Protein AF-E2BTL2-F1 (afdb_monomer_lite)

Organism: Harpegnathos saltator (NCBI:txid610380)

Radius of gyration: 20.3 Å; chains: 1; bounding box: 35×29×59 Å

pLDDT: mean 76.66, std 12.69, range [35.28, 91.5]

Foldseek 3Di:
DCQPDPPVPDAQDPVRDGDDDDPVCNVPVVVVPVPDDDDPDDDDDDDDDDPDCPVPDDDDPVPPDDDDDPDDDDDDDDDDDDPVVVVVVVVVVVVD

Sequence (96 aa):
MKNAVWETTGTISPDGYFNFCVPFSVLLGFCEDYKHIMINAHHELILLRSRRDHNSLLGSSVLDSKIELFKMQWRMPHVILNDINELSLLKTLENE

Secondary structure (DSSP, 8-state):
---S----SS---TTS-------HHHH-GGGTT--SPPPS----------S--TTPPPPPGGG-------------------HHHHHHHHHHHHT-

InterPro domains:
  IPR049512 Double jelly roll-like domain [PF21738] (1-95)

Structure (mmCIF, N/CA/C/O backbone):
data_AF-E2BTL2-F1
#
_entry.id   AF-E2BTL2-F1
#
loop_
_atom_site.group_PDB
_atom_site.id
_atom_site.type_symbol
_atom_site.label_atom_id
_atom_site.label_alt_id
_atom_site.label_comp_id
_atom_site.label_asym_id
_atom_site.label_entity_id
_atom_site.label_seq_id
_atom_site.pdbx_PDB_ins_code
_atom_site.Cartn_x
_atom_site.Cartn_y
_atom_site.Cartn_z
_atom_site.occupancy
_atom_site.B_iso_or_equiv
_atom_site.auth_seq_id
_atom_site.auth_comp_id
_atom_site.auth_asym_id
_atom_site.auth_atom_id
_atom_site.pdbx_PDB_model_num
ATOM 1 N N . MET A 1 1 ? -9.715 -14.288 -14.238 1.00 35.28 1 MET A N 1
ATOM 2 C CA . MET A 1 1 ? -9.045 -13.157 -13.564 1.00 35.28 1 MET A CA 1
ATOM 3 C C . MET A 1 1 ? -8.947 -12.002 -14.545 1.00 35.28 1 MET A C 1
ATOM 5 O O . MET A 1 1 ? -8.163 -12.073 -15.481 1.00 35.28 1 MET A O 1
ATOM 9 N N . LYS A 1 2 ? -9.796 -10.979 -14.393 1.00 38.50 2 LYS A N 1
ATOM 10 C CA . LYS A 1 2 ? -9.562 -9.675 -15.023 1.00 38.50 2 LYS A CA 1
ATOM 11 C C . LYS A 1 2 ? -8.439 -9.058 -14.190 1.00 38.50 2 LYS A C 1
ATOM 13 O O . LYS A 1 2 ? -8.690 -8.677 -13.051 1.00 38.50 2 LYS A O 1
ATOM 18 N N . ASN A 1 3 ? -7.201 -9.091 -14.685 1.00 43.47 3 ASN A N 1
ATOM 19 C CA . ASN A 1 3 ? -6.103 -8.357 -14.052 1.00 43.47 3 ASN A CA 1
ATOM 20 C C . ASN A 1 3 ? -6.592 -6.924 -13.846 1.00 43.47 3 ASN A C 1
ATOM 22 O O . ASN A 1 3 ? -7.255 -6.414 -14.752 1.00 43.47 3 ASN A O 1
ATOM 26 N N . ALA A 1 4 ? -6.359 -6.354 -12.655 1.00 48.19 4 ALA A N 1
ATOM 27 C CA . ALA A 1 4 ? -6.782 -5.004 -12.284 1.00 48.19 4 ALA A CA 1
ATOM 28 C C . ALA A 1 4 ? -6.666 -4.109 -13.513 1.00 48.19 4 ALA A C 1
ATOM 30 O O . ALA A 1 4 ? -5.569 -3.957 -14.039 1.00 48.19 4 ALA A O 1
ATOM 31 N N . VAL A 1 5 ? -7.808 -3.704 -14.068 1.00 42.16 5 VAL A N 1
ATOM 32 C CA . VAL A 1 5 ? -7.883 -3.202 -15.438 1.00 42.16 5 VAL A CA 1
ATOM 33 C C . VAL A 1 5 ? -7.016 -1.952 -15.512 1.00 42.16 5 VAL A C 1
ATOM 35 O O . VAL A 1 5 ? -7.355 -0.916 -14.947 1.00 42.16 5 VAL A O 1
ATOM 38 N N . TRP A 1 6 ? -5.864 -2.072 -16.169 1.00 52.94 6 TRP A N 1
ATOM 39 C CA . TRP A 1 6 ? -5.059 -0.937 -16.584 1.00 52.94 6 TRP A CA 1
ATOM 40 C C . TRP A 1 6 ? -5.822 -0.285 -17.738 1.00 52.94 6 TRP A C 1
ATOM 42 O O . TRP A 1 6 ? -5.555 -0.573 -18.902 1.00 52.94 6 TRP A O 1
ATOM 52 N N . GLU A 1 7 ? -6.830 0.538 -17.439 1.00 44.12 7 GLU A N 1
ATOM 53 C CA . GLU A 1 7 ? -7.368 1.453 -18.448 1.00 44.12 7 GLU A CA 1
ATOM 54 C C . GLU A 1 7 ? -6.300 2.518 -18.710 1.00 44.12 7 GLU A C 1
ATOM 56 O O . GLU A 1 7 ? -6.258 3.577 -18.092 1.00 44.12 7 GLU A O 1
ATOM 61 N N . THR A 1 8 ? -5.372 2.204 -19.611 1.00 52.16 8 THR A N 1
ATOM 62 C CA . THR A 1 8 ? -4.291 3.094 -20.060 1.00 52.16 8 THR A CA 1
ATOM 63 C C . THR A 1 8 ? -4.774 4.159 -21.044 1.00 52.16 8 THR A C 1
ATOM 65 O O . THR A 1 8 ? -3.963 4.820 -21.686 1.00 52.16 8 THR A O 1
ATOM 68 N N . THR A 1 9 ? -6.082 4.344 -21.209 1.00 46.66 9 THR A N 1
ATOM 69 C CA . THR A 1 9 ? -6.648 5.150 -22.296 1.00 46.66 9 THR A CA 1
ATOM 70 C C . THR A 1 9 ? -6.770 6.646 -21.994 1.00 46.66 9 THR A C 1
ATOM 72 O O . THR A 1 9 ? -7.445 7.338 -22.748 1.00 46.66 9 THR A O 1
ATOM 75 N N . GLY A 1 10 ? -6.115 7.198 -20.959 1.00 53.38 10 GLY A N 1
ATOM 76 C CA . GLY A 1 10 ? -6.282 8.637 -20.688 1.00 53.38 10 GLY A CA 1
ATOM 77 C C . GLY A 1 10 ? -5.288 9.392 -19.801 1.00 53.38 10 GLY A C 1
ATOM 78 O O . GLY A 1 10 ? -5.597 10.525 -19.449 1.00 53.38 10 GLY A O 1
ATOM 79 N N . THR A 1 11 ? -4.135 8.842 -19.406 1.00 56.53 11 THR A N 1
ATOM 80 C CA . THR A 1 11 ? -3.324 9.454 -18.321 1.00 56.53 11 THR A CA 1
ATOM 81 C C . THR A 1 11 ? -1.804 9.411 -18.513 1.00 56.53 11 THR A C 1
ATOM 83 O O . THR A 1 11 ? -1.062 9.483 -17.536 1.00 56.53 11 THR A O 1
ATOM 86 N N . ILE A 1 12 ? -1.307 9.326 -19.750 1.00 63.62 12 ILE A N 1
ATOM 87 C CA . ILE A 1 12 ? 0.111 9.622 -20.014 1.00 63.62 12 ILE A CA 1
ATOM 88 C C . ILE A 1 12 ? 0.217 11.131 -20.235 1.00 63.62 12 ILE A C 1
ATOM 90 O O . ILE A 1 12 ? -0.427 11.666 -21.140 1.00 63.62 12 ILE A O 1
ATOM 94 N N . SER A 1 13 ? 0.972 11.829 -19.383 1.00 70.81 13 SER A N 1
ATOM 95 C CA . SER A 1 13 ? 1.206 13.260 -19.576 1.00 70.81 13 SER A CA 1
ATOM 96 C C . SER A 1 13 ? 2.048 13.495 -20.840 1.00 70.81 13 SER A C 1
ATOM 98 O O . SER A 1 13 ? 2.824 12.616 -21.226 1.00 70.81 13 SER A O 1
ATOM 100 N N . PRO A 1 14 ? 1.958 14.676 -21.480 1.00 72.75 14 PRO A N 1
ATOM 101 C CA . PRO A 1 14 ? 2.833 15.037 -22.602 1.00 72.75 14 PRO A CA 1
ATOM 102 C C . PRO A 1 14 ? 4.329 14.896 -22.276 1.00 72.75 14 PRO A C 1
ATOM 104 O O . PRO A 1 14 ? 5.136 14.645 -23.164 1.00 72.75 14 PRO A O 1
ATOM 107 N N . ASP A 1 15 ? 4.672 15.000 -20.991 1.00 78.56 15 ASP A N 1
ATOM 108 C CA . ASP A 1 15 ? 6.033 14.912 -20.461 1.00 78.56 15 ASP A CA 1
ATOM 109 C C . ASP A 1 15 ? 6.473 13.467 -20.142 1.00 78.56 15 ASP A C 1
ATOM 111 O O . ASP A 1 15 ? 7.568 13.251 -19.629 1.00 78.56 15 ASP A O 1
ATOM 115 N N . GLY A 1 16 ? 5.624 12.466 -20.411 1.00 78.69 16 GLY A N 1
ATOM 116 C CA . GLY A 1 16 ? 5.938 11.046 -20.218 1.00 78.69 16 GLY A CA 1
ATOM 117 C C . GLY A 1 16 ? 5.730 10.510 -18.796 1.00 78.69 16 GLY A C 1
ATOM 118 O O . GLY A 1 16 ? 6.082 9.362 -18.524 1.00 78.69 16 GLY A O 1
ATOM 119 N N . TYR A 1 17 ? 5.134 11.291 -17.889 1.00 82.44 17 TYR A N 1
ATOM 120 C CA . TYR A 1 17 ? 4.785 10.822 -16.547 1.00 82.44 17 TYR A CA 1
ATOM 121 C C . TYR A 1 17 ? 3.438 10.101 -16.545 1.00 82.44 17 TYR A C 1
ATOM 123 O O . TYR A 1 17 ? 2.504 10.463 -17.263 1.00 82.44 17 TYR A O 1
ATOM 131 N N . PHE A 1 18 ? 3.317 9.104 -15.672 1.00 82.38 18 PHE A N 1
ATOM 132 C CA . PHE A 1 18 ? 2.071 8.386 -15.442 1.00 82.38 18 PHE A CA 1
ATOM 133 C C . PHE A 1 18 ? 1.849 8.170 -13.946 1.00 82.38 18 PHE A C 1
ATOM 135 O O . PHE A 1 18 ? 2.794 8.062 -13.166 1.00 82.38 18 PHE A O 1
ATOM 142 N N . ASN A 1 19 ? 0.580 8.098 -13.550 1.00 83.44 19 ASN A N 1
ATOM 143 C CA . ASN A 1 19 ? 0.161 7.784 -12.189 1.00 83.44 19 ASN A CA 1
ATOM 144 C C . ASN A 1 19 ? -0.944 6.732 -12.244 1.00 83.44 19 ASN A C 1
ATOM 146 O O . ASN A 1 19 ? -1.867 6.844 -13.049 1.00 83.44 19 ASN A O 1
ATOM 150 N N . PHE A 1 20 ? -0.875 5.734 -11.368 1.00 80.81 20 PHE A N 1
ATOM 151 C CA . PHE A 1 20 ? -1.903 4.706 -11.250 1.00 80.81 20 PHE A CA 1
ATOM 152 C C . PHE A 1 20 ? -2.177 4.385 -9.782 1.00 80.81 20 PHE A C 1
ATOM 154 O O . PHE A 1 20 ? -1.328 4.577 -8.911 1.00 80.81 20 PHE A O 1
ATOM 161 N N . CYS A 1 21 ? -3.388 3.908 -9.511 1.00 82.81 21 CYS A N 1
ATOM 162 C CA . CYS A 1 21 ? -3.799 3.427 -8.202 1.00 82.81 21 CYS A CA 1
ATOM 163 C C . CYS A 1 21 ? -4.073 1.930 -8.321 1.00 82.81 21 CYS A C 1
ATOM 165 O O . CYS A 1 21 ? -4.879 1.521 -9.156 1.00 82.81 21 CYS A O 1
ATOM 167 N N . VAL A 1 22 ? -3.405 1.118 -7.503 1.00 81.94 22 VAL A N 1
ATOM 168 C CA . VAL A 1 22 ? -3.713 -0.310 -7.399 1.00 81.94 22 VAL A CA 1
ATOM 169 C C . VAL A 1 22 ? -4.654 -0.488 -6.215 1.00 81.94 22 VAL A C 1
ATOM 171 O O . VAL A 1 22 ? -4.265 -0.143 -5.096 1.00 81.94 22 VAL A O 1
ATOM 174 N N . PRO A 1 23 ? -5.882 -0.998 -6.423 1.00 82.81 23 PRO A N 1
ATOM 175 C CA . PRO A 1 23 ? -6.781 -1.293 -5.321 1.00 82.81 23 PRO A CA 1
ATOM 176 C C . PRO A 1 23 ? -6.120 -2.253 -4.343 1.00 82.81 23 PRO A C 1
ATOM 178 O O . PRO A 1 23 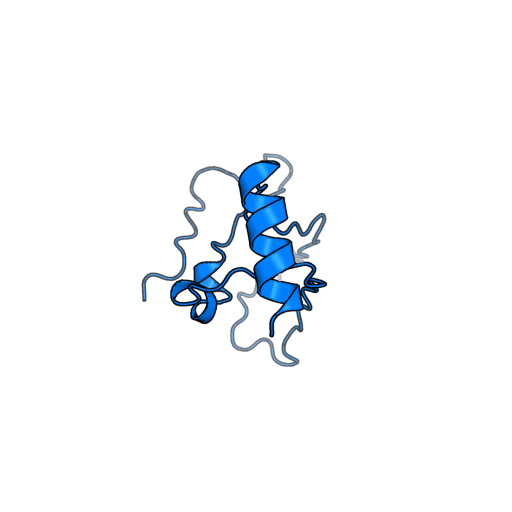? -5.488 -3.234 -4.740 1.00 82.81 23 PRO A O 1
ATOM 181 N N . PHE A 1 24 ? -6.283 -1.975 -3.057 1.00 75.94 24 PHE A N 1
ATOM 182 C CA . PHE A 1 24 ? -5.616 -2.741 -2.022 1.00 75.94 24 PHE A CA 1
ATOM 183 C C . PHE A 1 24 ? -6.037 -4.213 -2.004 1.00 75.94 24 PHE A C 1
ATOM 185 O O . PHE A 1 24 ? -5.202 -5.081 -1.785 1.00 75.94 24 PHE A O 1
ATOM 192 N N . SER A 1 25 ? -7.287 -4.491 -2.372 1.00 78.62 25 SER A N 1
ATOM 193 C CA . SER A 1 25 ? -7.819 -5.834 -2.604 1.00 78.62 25 SER A CA 1
ATOM 194 C C . SER A 1 25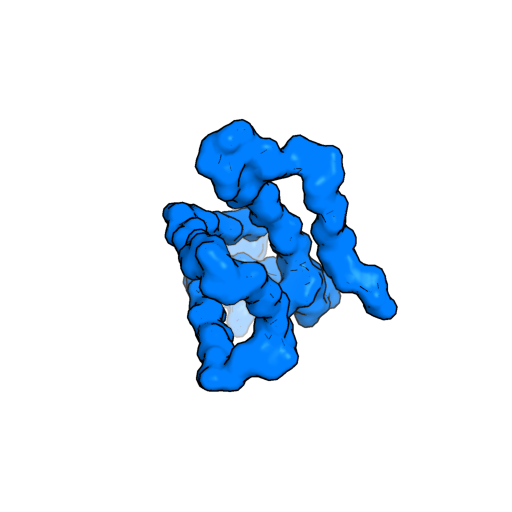 ? -7.022 -6.672 -3.604 1.00 78.62 25 SER A C 1
ATOM 196 O O . SER A 1 25 ? -6.964 -7.890 -3.489 1.00 78.62 25 SER A O 1
ATOM 198 N N . VAL A 1 26 ? -6.380 -6.039 -4.587 1.00 82.81 26 VAL A N 1
ATOM 199 C CA . VAL A 1 26 ? -5.570 -6.746 -5.589 1.00 82.81 26 VAL A CA 1
ATOM 200 C C . VAL A 1 26 ? -4.228 -7.175 -4.998 1.00 82.81 26 VAL A C 1
ATOM 202 O O . VAL A 1 26 ? -3.706 -8.225 -5.363 1.00 82.81 26 VAL A O 1
ATOM 205 N N . LEU A 1 27 ? -3.659 -6.364 -4.102 1.00 79.88 27 LEU A N 1
ATOM 206 C CA . LEU A 1 27 ? -2.363 -6.634 -3.477 1.00 79.88 27 LEU A CA 1
ATOM 207 C C . LEU A 1 27 ? -2.516 -7.527 -2.245 1.00 79.88 27 LEU A C 1
ATOM 209 O O . LEU A 1 27 ? -1.825 -8.535 -2.128 1.00 79.88 27 LEU A O 1
ATOM 213 N N . LEU A 1 28 ? -3.428 -7.167 -1.344 1.00 78.06 28 LEU A N 1
ATOM 214 C CA . LEU A 1 28 ? -3.730 -7.883 -0.111 1.00 78.06 28 LEU A CA 1
ATOM 215 C C . LEU A 1 28 ? -5.182 -8.367 -0.132 1.00 78.06 28 LEU A C 1
ATOM 217 O O . LEU A 1 28 ? -6.010 -7.925 0.659 1.00 78.06 28 LEU A O 1
ATOM 221 N N . GLY A 1 29 ? -5.491 -9.311 -1.022 1.00 78.38 29 GLY A N 1
ATOM 222 C CA . GLY A 1 29 ? -6.825 -9.925 -1.091 1.00 78.38 29 GLY A CA 1
ATOM 223 C C . GLY A 1 29 ? -7.282 -10.545 0.235 1.00 78.38 29 GLY A C 1
ATOM 224 O O . GLY A 1 29 ? -8.469 -10.569 0.523 1.00 78.38 29 GLY A O 1
ATOM 225 N N . PHE A 1 30 ? -6.350 -10.949 1.109 1.00 77.69 30 PHE A N 1
ATOM 226 C CA . PHE A 1 30 ? -6.689 -11.423 2.457 1.00 77.69 30 PHE A CA 1
ATOM 227 C C . PHE A 1 30 ? -7.325 -10.338 3.343 1.00 77.69 30 PHE A C 1
ATOM 229 O O . PHE A 1 30 ? -8.033 -10.662 4.293 1.00 77.69 30 PHE A O 1
ATOM 236 N N . CYS A 1 31 ? -7.071 -9.057 3.060 1.00 75.31 31 CYS A N 1
ATOM 237 C CA . CYS A 1 31 ? -7.683 -7.955 3.791 1.00 75.31 31 CYS A CA 1
ATOM 238 C C . CYS A 1 31 ? -9.157 -7.758 3.423 1.00 75.31 31 CYS A C 1
ATOM 240 O O . CYS A 1 31 ? -9.857 -7.113 4.198 1.00 75.31 31 CYS A O 1
ATOM 242 N N . GLU A 1 32 ? -9.647 -8.291 2.293 1.00 74.69 32 GLU A N 1
ATOM 243 C CA . GLU A 1 32 ? -11.065 -8.154 1.917 1.00 74.69 32 GLU A CA 1
ATOM 244 C C . GLU A 1 32 ? -11.996 -8.802 2.950 1.00 74.69 32 GLU A C 1
ATOM 246 O O . GLU A 1 32 ? -13.053 -8.253 3.258 1.00 74.69 32 GLU A O 1
ATOM 251 N N . ASP A 1 33 ? -11.572 -9.921 3.540 1.00 80.06 33 ASP A N 1
ATOM 252 C CA . ASP A 1 33 ? -12.342 -10.653 4.549 1.00 80.06 33 ASP A CA 1
ATOM 253 C C . ASP A 1 33 ? -11.983 -10.261 5.994 1.00 80.06 33 ASP A C 1
ATOM 255 O O . ASP A 1 33 ? -12.564 -10.788 6.950 1.00 80.06 33 ASP A O 1
ATOM 259 N N . TYR A 1 34 ? -11.041 -9.332 6.189 1.00 80.25 34 TYR A N 1
ATOM 260 C CA . TYR A 1 34 ? -10.626 -8.910 7.524 1.00 80.25 34 TYR A CA 1
ATOM 261 C C . TYR A 1 34 ? -11.664 -7.962 8.138 1.00 80.25 34 TYR A C 1
ATOM 263 O O . TYR A 1 34 ? -11.766 -6.792 7.780 1.00 80.25 34 TYR A O 1
ATOM 271 N N . LYS A 1 35 ? -12.449 -8.477 9.091 1.00 80.88 35 LYS A N 1
ATOM 272 C CA . LYS A 1 35 ? -13.554 -7.743 9.738 1.00 80.88 35 LYS A CA 1
ATOM 273 C C . LYS A 1 35 ? -13.171 -7.046 11.044 1.00 80.88 35 LYS A C 1
ATOM 275 O O . LYS A 1 35 ? -14.031 -6.447 11.684 1.00 80.88 35 LYS A O 1
ATOM 280 N N . HIS A 1 36 ? -11.912 -7.144 11.463 1.00 80.44 36 HIS A N 1
ATOM 281 C CA . HIS A 1 36 ? -11.455 -6.576 12.728 1.00 80.44 36 HIS A CA 1
ATOM 282 C C . HIS A 1 36 ? -10.840 -5.187 12.533 1.00 80.44 36 HIS A C 1
ATOM 284 O O . HIS A 1 36 ? -10.292 -4.865 11.482 1.00 80.44 36 HIS A O 1
ATOM 290 N N . ILE A 1 37 ? -10.922 -4.356 13.570 1.00 80.00 37 ILE A N 1
ATOM 291 C CA . ILE A 1 37 ? -10.266 -3.047 13.603 1.00 80.00 37 ILE A CA 1
ATOM 292 C C . ILE A 1 37 ? -8.847 -3.258 14.135 1.00 80.00 37 ILE A C 1
ATOM 294 O O . ILE A 1 37 ? -8.663 -3.900 15.165 1.00 80.00 37 ILE A O 1
ATOM 298 N N . MET A 1 38 ? -7.842 -2.728 13.437 1.00 82.12 38 MET A N 1
ATOM 299 C CA . MET A 1 38 ? -6.467 -2.688 13.940 1.00 82.12 38 MET A CA 1
ATOM 300 C C . MET A 1 38 ? -6.239 -1.348 14.636 1.00 82.12 38 MET A C 1
ATOM 302 O O . MET A 1 38 ? -6.353 -0.296 14.007 1.00 82.12 38 MET A O 1
ATOM 306 N N . ILE A 1 39 ? -5.931 -1.380 15.930 1.00 83.12 39 ILE A N 1
ATOM 307 C CA . ILE A 1 39 ? -5.715 -0.180 16.745 1.00 83.12 39 ILE A CA 1
ATOM 308 C C . ILE A 1 39 ? -4.214 -0.011 16.956 1.00 83.12 39 ILE A C 1
ATOM 310 O O . ILE A 1 39 ? -3.534 -0.960 17.334 1.00 83.12 39 ILE A O 1
ATOM 314 N N . ASN A 1 40 ? -3.702 1.197 16.702 1.00 76.38 40 ASN A N 1
ATOM 315 C CA . ASN A 1 40 ? -2.294 1.558 16.907 1.00 76.38 40 ASN A CA 1
ATOM 316 C C . ASN A 1 40 ? -1.281 0.620 16.207 1.00 76.38 40 ASN A C 1
ATOM 318 O O . ASN A 1 40 ? -0.174 0.395 16.693 1.00 76.38 40 ASN A O 1
ATOM 322 N N . ALA A 1 41 ? -1.658 0.046 15.062 1.00 82.38 41 ALA A N 1
ATOM 323 C CA . ALA A 1 41 ? -0.765 -0.806 14.292 1.00 82.38 41 ALA A CA 1
ATOM 324 C C . ALA A 1 41 ? 0.260 0.046 13.529 1.00 82.38 41 ALA A C 1
ATOM 326 O O . ALA A 1 41 ? -0.098 0.944 12.762 1.00 82.38 41 ALA A O 1
ATOM 327 N N . HIS A 1 42 ? 1.546 -0.252 13.716 1.00 82.62 42 HIS A N 1
ATOM 328 C CA . HIS A 1 42 ? 2.592 0.286 12.854 1.00 82.62 42 HIS A CA 1
ATOM 329 C C . HIS A 1 42 ? 2.496 -0.383 11.477 1.00 82.62 42 HIS A C 1
ATOM 331 O O . HIS A 1 42 ? 2.580 -1.607 11.372 1.00 82.62 42 HIS A O 1
ATOM 337 N N . HIS A 1 43 ? 2.316 0.413 10.423 1.00 79.81 43 HIS A N 1
ATOM 338 C CA . HIS A 1 43 ? 2.166 -0.084 9.057 1.00 79.81 43 HIS A CA 1
ATOM 339 C C . HIS A 1 43 ? 3.445 0.154 8.255 1.00 79.81 43 HIS A C 1
ATOM 341 O O . HIS A 1 43 ? 3.881 1.294 8.102 1.00 79.81 43 HIS A O 1
ATOM 347 N N . GLU A 1 44 ? 4.000 -0.909 7.679 1.00 82.81 44 GLU A N 1
ATOM 348 C CA . GLU A 1 44 ? 5.142 -0.843 6.768 1.00 82.81 44 GLU A CA 1
ATOM 349 C C . GLU A 1 44 ? 4.818 -1.604 5.478 1.00 82.81 44 GLU A C 1
ATOM 351 O O . GLU A 1 44 ? 4.242 -2.692 5.512 1.00 82.81 44 GLU A O 1
ATOM 356 N N . LEU A 1 45 ? 5.186 -1.027 4.330 1.00 79.38 45 LEU A N 1
ATOM 357 C CA . LEU A 1 45 ? 5.089 -1.687 3.032 1.00 79.38 45 LEU A CA 1
ATOM 358 C C . LEU A 1 45 ? 6.487 -1.871 2.452 1.00 79.38 45 LEU A C 1
ATOM 360 O O . LEU A 1 45 ? 7.149 -0.898 2.092 1.00 79.38 45 LEU A O 1
ATOM 364 N N . ILE A 1 46 ? 6.891 -3.128 2.290 1.00 82.81 46 ILE A N 1
ATOM 365 C CA . ILE A 1 46 ? 8.171 -3.492 1.688 1.00 82.81 46 ILE A CA 1
ATOM 366 C C . ILE A 1 46 ? 7.900 -4.134 0.329 1.00 82.81 46 ILE A C 1
ATOM 368 O O . ILE A 1 46 ? 7.244 -5.171 0.237 1.00 82.81 46 ILE A O 1
ATOM 372 N N . LEU A 1 47 ? 8.425 -3.526 -0.735 1.00 81.50 47 LEU A N 1
ATOM 373 C CA . LEU A 1 47 ? 8.377 -4.092 -2.079 1.00 81.50 47 LEU A CA 1
ATOM 374 C C . LEU A 1 47 ? 9.711 -4.752 -2.408 1.00 81.50 47 LEU A C 1
ATOM 376 O O . LEU A 1 47 ? 10.748 -4.093 -2.477 1.00 81.50 47 LEU A O 1
ATOM 380 N N . LEU A 1 48 ? 9.675 -6.059 -2.651 1.00 86.44 48 LEU A N 1
ATOM 381 C CA . LEU A 1 48 ? 10.845 -6.831 -3.051 1.00 86.44 48 LEU A CA 1
ATOM 382 C C . LEU A 1 48 ? 10.705 -7.234 -4.515 1.00 86.44 48 LEU A C 1
ATOM 384 O O . LEU A 1 48 ? 9.762 -7.927 -4.899 1.00 86.44 48 LEU A O 1
ATOM 388 N N . ARG A 1 49 ? 11.663 -6.818 -5.347 1.00 85.31 49 ARG A N 1
ATOM 389 C CA . ARG A 1 49 ? 11.742 -7.289 -6.731 1.00 85.31 49 ARG A CA 1
ATOM 390 C C . ARG A 1 49 ? 12.286 -8.714 -6.748 1.00 85.31 49 ARG A C 1
ATOM 392 O O . ARG A 1 49 ? 13.278 -9.016 -6.084 1.00 85.31 49 ARG A O 1
ATOM 399 N N . SER A 1 50 ? 11.680 -9.580 -7.556 1.00 86.06 50 SER A N 1
ATOM 400 C CA . SER A 1 50 ? 12.272 -10.884 -7.850 1.00 86.06 50 SER A CA 1
ATOM 401 C C . SER A 1 50 ? 13.654 -10.715 -8.484 1.00 86.06 50 SER A C 1
ATOM 403 O O . SER A 1 50 ? 13.915 -9.764 -9.223 1.00 86.06 50 SER A O 1
ATOM 405 N N . ARG A 1 51 ? 14.537 -11.686 -8.235 1.00 88.56 51 ARG A N 1
ATOM 406 C CA . ARG A 1 51 ? 15.839 -11.766 -8.912 1.00 88.56 51 ARG A CA 1
ATOM 407 C C . ARG A 1 51 ? 15.706 -12.085 -10.403 1.00 88.56 51 ARG A C 1
ATOM 409 O O . ARG A 1 51 ? 16.669 -11.913 -11.137 1.00 88.56 51 ARG A O 1
ATOM 416 N N . ARG A 1 52 ? 14.554 -12.621 -10.827 1.00 88.94 52 ARG A N 1
ATOM 417 C CA . ARG A 1 52 ? 14.295 -13.056 -12.204 1.00 88.94 52 ARG A CA 1
ATOM 418 C C . ARG A 1 52 ? 13.166 -12.248 -12.820 1.00 88.94 52 ARG A C 1
ATOM 420 O O . ARG A 1 52 ? 12.062 -12.231 -12.278 1.00 88.94 52 ARG A O 1
ATOM 427 N N . ASP A 1 53 ? 13.395 -11.772 -14.032 1.00 86.12 53 ASP A N 1
ATOM 428 C CA . ASP A 1 53 ? 12.485 -10.883 -14.758 1.00 86.12 53 ASP A CA 1
ATOM 429 C C . ASP A 1 53 ? 11.478 -11.642 -15.657 1.00 86.12 53 ASP A C 1
ATOM 431 O O . ASP A 1 53 ? 10.910 -11.087 -16.589 1.00 86.12 53 ASP A O 1
ATOM 435 N N . HIS A 1 54 ? 11.222 -12.923 -15.361 1.00 85.19 54 HIS A N 1
ATOM 436 C CA . HIS A 1 54 ? 10.354 -13.823 -16.139 1.00 85.19 54 HIS A CA 1
ATOM 437 C C . HIS A 1 54 ? 8.923 -13.307 -16.376 1.00 85.19 54 HIS A C 1
ATOM 439 O O . HIS A 1 54 ? 8.367 -13.540 -17.442 1.00 85.19 54 HIS A O 1
ATOM 445 N N . ASN A 1 55 ? 8.349 -12.592 -15.404 1.00 80.31 55 ASN A N 1
ATOM 446 C CA . ASN A 1 55 ? 7.009 -11.998 -15.492 1.00 80.31 55 ASN A CA 1
ATOM 447 C C . ASN A 1 55 ? 7.057 -10.475 -15.699 1.00 80.31 55 ASN A C 1
ATOM 449 O O . ASN A 1 55 ? 6.104 -9.773 -15.363 1.00 80.31 55 ASN A O 1
ATOM 453 N N . SER A 1 56 ? 8.183 -9.946 -16.176 1.00 77.81 56 SER A N 1
ATOM 454 C CA . SER A 1 56 ? 8.316 -8.522 -16.474 1.00 77.81 56 SER A CA 1
ATOM 455 C C . SER A 1 56 ? 7.925 -8.231 -17.922 1.00 77.81 56 SER A C 1
ATOM 457 O O . SER A 1 56 ? 8.154 -9.038 -18.823 1.00 77.81 56 SER A O 1
ATOM 459 N N . LEU A 1 57 ? 7.340 -7.056 -18.145 1.00 77.06 57 LEU A N 1
ATOM 460 C CA . LEU A 1 57 ? 7.193 -6.508 -19.485 1.00 77.06 57 LEU A CA 1
ATOM 461 C C . LEU A 1 57 ? 8.486 -5.771 -19.831 1.00 77.06 57 LEU A C 1
ATOM 463 O O . LEU A 1 57 ? 8.862 -4.817 -19.152 1.00 77.06 57 LEU A O 1
ATOM 467 N N . LEU A 1 58 ? 9.166 -6.231 -20.876 1.00 71.62 58 LEU A N 1
ATOM 468 C CA . LEU A 1 58 ? 10.361 -5.581 -21.400 1.00 71.62 58 LEU A CA 1
ATOM 469 C C . LEU A 1 58 ? 9.946 -4.506 -22.407 1.00 71.62 58 LEU A C 1
ATOM 471 O O . LEU A 1 58 ? 9.202 -4.777 -23.350 1.00 71.62 58 LEU A O 1
ATOM 475 N N . GLY A 1 59 ? 10.429 -3.283 -22.193 1.00 69.56 59 GLY A N 1
ATOM 476 C CA . GLY A 1 59 ? 10.333 -2.215 -23.185 1.00 69.56 59 GLY A CA 1
ATOM 477 C C . GLY A 1 59 ? 11.191 -2.517 -24.417 1.00 69.56 59 GLY A C 1
ATOM 478 O O . GLY A 1 59 ? 12.051 -3.399 -24.398 1.00 69.56 59 GLY A O 1
ATOM 479 N N . SER A 1 60 ? 10.971 -1.776 -25.504 1.00 71.06 60 SER A N 1
ATOM 480 C CA . SER A 1 60 ? 11.820 -1.885 -26.694 1.00 71.06 60 SER A CA 1
ATOM 481 C C . SER A 1 60 ? 13.272 -1.542 -26.342 1.00 71.06 60 SER A C 1
ATOM 483 O O . SER A 1 60 ? 13.554 -0.447 -25.858 1.00 71.06 60 SER A O 1
ATOM 485 N N . SER A 1 61 ? 14.196 -2.462 -26.638 1.00 64.56 61 SER A N 1
ATOM 486 C CA . SER A 1 61 ? 15.637 -2.313 -26.369 1.00 64.56 61 SER A CA 1
ATOM 487 C C . SER A 1 61 ? 16.276 -1.108 -27.069 1.00 64.56 61 SER A C 1
ATOM 489 O O . SER A 1 61 ? 17.387 -0.730 -26.723 1.00 64.56 61 SER A O 1
ATOM 491 N N . VAL A 1 62 ? 15.606 -0.514 -28.059 1.00 65.62 62 VAL A N 1
ATOM 492 C CA . VAL A 1 62 ? 16.110 0.644 -28.814 1.00 65.62 62 VAL A CA 1
ATOM 493 C C . VAL A 1 62 ? 16.040 1.940 -27.992 1.00 65.62 62 VAL A C 1
ATOM 495 O O . VAL A 1 62 ? 16.730 2.901 -28.311 1.00 65.62 62 VAL A O 1
ATOM 498 N N . LEU A 1 63 ? 15.207 1.981 -26.946 1.00 68.31 63 LEU A N 1
ATOM 499 C CA . LEU A 1 63 ? 14.860 3.212 -26.228 1.00 68.31 63 LEU A CA 1
ATOM 500 C C . LEU A 1 63 ? 15.397 3.288 -24.792 1.00 68.31 63 LEU A C 1
ATOM 502 O O . LEU A 1 63 ? 15.011 4.222 -24.096 1.00 68.31 63 LEU A O 1
ATOM 506 N N . ASP A 1 64 ? 16.214 2.327 -24.335 1.00 66.56 64 ASP A N 1
ATOM 507 C CA . ASP A 1 64 ? 16.722 2.251 -22.948 1.00 66.56 64 ASP A CA 1
ATOM 508 C C . ASP A 1 64 ? 15.667 2.690 -21.916 1.00 66.56 64 ASP A C 1
ATOM 510 O O . ASP A 1 64 ? 15.833 3.636 -21.143 1.00 66.56 64 ASP A O 1
ATOM 514 N N . SER A 1 65 ? 14.503 2.035 -21.963 1.00 70.50 65 SER A N 1
ATOM 515 C CA . SER A 1 65 ? 13.334 2.453 -21.194 1.00 70.50 65 SER A CA 1
ATOM 516 C C . SER A 1 65 ? 13.575 2.281 -19.692 1.00 70.50 65 SER A C 1
ATOM 518 O O . SER A 1 65 ? 13.496 1.177 -19.153 1.00 70.50 65 SER A O 1
ATOM 520 N N . LYS A 1 66 ? 13.852 3.391 -19.007 1.00 75.62 66 LYS A N 1
ATOM 521 C CA . LYS A 1 66 ? 14.010 3.462 -17.553 1.00 75.62 66 LYS A CA 1
ATOM 522 C C . LYS A 1 66 ? 12.700 3.918 -16.915 1.00 75.62 66 LYS A C 1
ATOM 524 O O . LYS A 1 66 ? 12.147 4.944 -17.295 1.00 75.62 66 LYS A O 1
ATOM 529 N N . ILE A 1 67 ? 12.221 3.171 -15.922 1.00 79.00 67 ILE A N 1
ATOM 530 C CA . ILE A 1 67 ? 11.093 3.587 -15.081 1.00 79.00 67 ILE A CA 1
ATOM 531 C C . ILE A 1 67 ? 11.658 4.12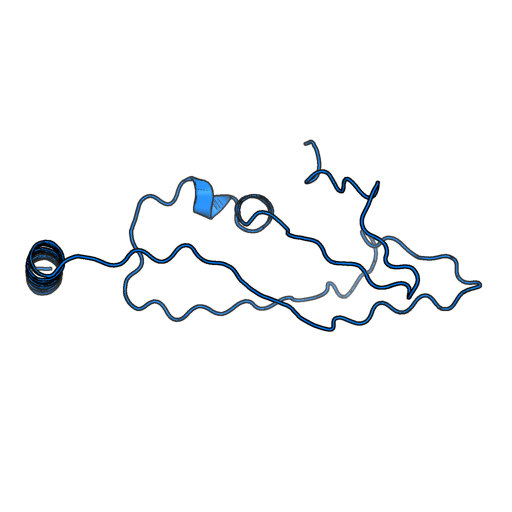9 -13.772 1.00 79.00 67 ILE A C 1
ATOM 533 O O . ILE A 1 67 ? 12.345 3.411 -13.044 1.00 79.00 67 ILE A O 1
ATOM 537 N N . GLU A 1 68 ? 11.359 5.389 -13.470 1.00 83.31 68 GLU A N 1
ATOM 538 C CA . GLU A 1 68 ? 11.721 6.030 -12.207 1.00 83.31 68 GLU A CA 1
ATOM 539 C C . GLU A 1 68 ? 10.488 6.147 -11.308 1.00 83.31 68 GLU A C 1
ATOM 541 O O . GLU A 1 68 ? 9.448 6.675 -11.701 1.00 83.31 68 GLU A O 1
ATOM 546 N N . LEU A 1 69 ? 10.594 5.623 -10.086 1.00 85.56 69 LEU A N 1
ATOM 547 C CA . LEU A 1 69 ? 9.537 5.724 -9.086 1.00 8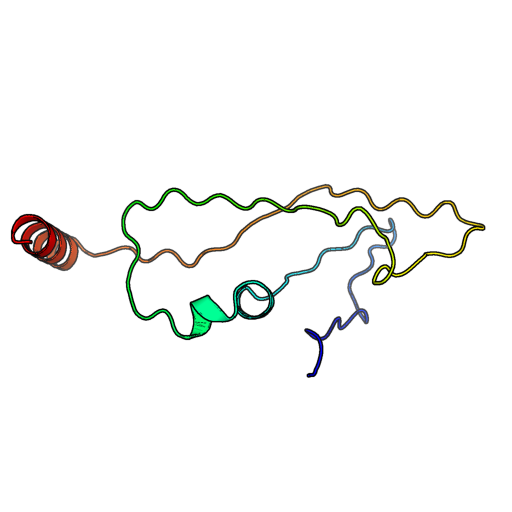5.56 69 LEU A CA 1
ATOM 548 C C . LEU A 1 69 ? 9.699 7.037 -8.320 1.00 85.56 69 LEU A C 1
ATOM 550 O O . LEU A 1 69 ? 10.525 7.138 -7.419 1.00 85.56 69 LEU A O 1
ATOM 554 N N . PHE A 1 70 ? 8.887 8.034 -8.666 1.00 87.31 70 PHE A N 1
ATOM 555 C CA . PHE A 1 70 ? 8.911 9.337 -7.993 1.00 87.31 70 PHE A CA 1
ATOM 556 C C . PHE A 1 70 ? 8.266 9.301 -6.612 1.00 87.31 70 PHE A C 1
ATOM 558 O O . PHE A 1 70 ? 8.741 9.935 -5.671 1.00 87.31 70 PHE A O 1
ATOM 565 N N . LYS A 1 71 ? 7.139 8.595 -6.495 1.00 86.31 71 LYS A N 1
ATOM 566 C CA . LYS A 1 71 ? 6.340 8.588 -5.275 1.00 86.31 71 LYS A CA 1
ATOM 567 C C . LYS A 1 71 ? 5.561 7.293 -5.152 1.00 86.31 71 LYS A C 1
ATOM 569 O O . LYS A 1 71 ? 4.840 6.905 -6.065 1.00 86.31 71 LYS A O 1
ATOM 574 N N . MET A 1 72 ? 5.641 6.685 -3.977 1.00 84.12 72 MET A N 1
ATOM 575 C CA . MET A 1 72 ? 4.740 5.620 -3.566 1.00 84.12 72 MET A CA 1
ATOM 576 C C . MET A 1 72 ? 3.925 6.129 -2.384 1.00 84.12 72 MET A C 1
ATOM 578 O O . MET A 1 72 ? 4.481 6.647 -1.417 1.00 84.12 72 MET A O 1
ATOM 582 N N . GLN A 1 73 ? 2.601 6.044 -2.485 1.00 83.50 73 GLN A N 1
ATOM 583 C CA . GLN A 1 73 ? 1.706 6.448 -1.409 1.00 83.50 73 GLN A CA 1
ATOM 584 C C . GLN A 1 73 ? 0.741 5.328 -1.098 1.00 83.50 73 GLN 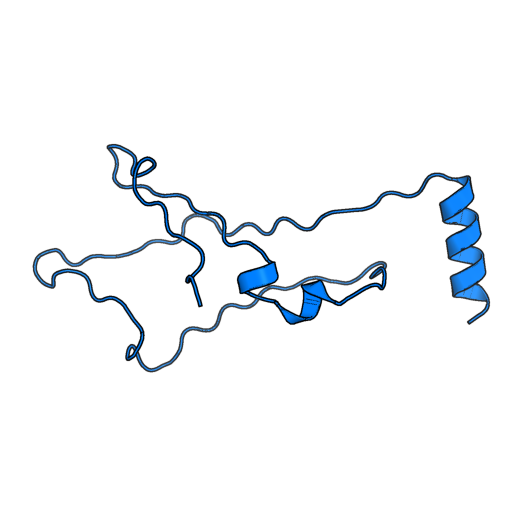A C 1
ATOM 586 O O . GLN A 1 73 ? 0.154 4.731 -1.997 1.00 83.50 73 GLN A O 1
ATOM 591 N N . TRP A 1 74 ? 0.534 5.122 0.191 1.00 80.12 74 TRP A N 1
ATOM 592 C CA . TRP A 1 74 ? -0.485 4.231 0.681 1.00 80.12 74 TRP A CA 1
ATOM 593 C C . TRP A 1 74 ? -1.690 5.017 1.173 1.00 80.12 74 TRP A C 1
ATOM 595 O O . TRP A 1 74 ? -1.541 6.020 1.871 1.00 80.12 74 TRP A O 1
ATOM 605 N N . ARG A 1 75 ? -2.889 4.562 0.816 1.00 77.19 75 ARG A N 1
ATOM 606 C CA . ARG A 1 75 ? -4.146 5.157 1.271 1.00 77.19 75 ARG A CA 1
ATOM 607 C C . ARG A 1 75 ? -4.903 4.116 2.086 1.00 77.19 75 ARG A C 1
ATOM 609 O O . ARG A 1 75 ? -5.639 3.320 1.515 1.00 77.19 75 ARG A O 1
ATOM 616 N N . MET A 1 76 ? -4.702 4.121 3.406 1.00 78.25 76 MET A N 1
ATOM 617 C CA . MET A 1 76 ? -5.565 3.371 4.323 1.00 78.25 76 MET A CA 1
ATOM 618 C C . MET A 1 76 ? -6.792 4.210 4.684 1.00 78.25 76 MET A C 1
ATOM 620 O O . MET A 1 76 ? -6.631 5.386 5.021 1.00 78.25 76 MET A O 1
ATOM 624 N N . PRO A 1 77 ? -7.999 3.623 4.689 1.00 76.19 77 PRO A N 1
ATOM 625 C CA . PRO A 1 77 ? -9.131 4.197 5.401 1.00 76.19 77 PRO A CA 1
ATOM 626 C C . PRO A 1 77 ? -8.794 4.328 6.891 1.00 76.19 77 PRO A C 1
ATOM 628 O O . PRO A 1 77 ? -8.334 3.371 7.509 1.00 76.19 77 PRO A O 1
ATOM 631 N N . HIS A 1 78 ? -9.029 5.505 7.464 1.00 80.25 78 HIS A N 1
ATOM 632 C CA . HIS A 1 78 ? -8.856 5.755 8.891 1.00 80.25 78 HIS A CA 1
ATOM 633 C C . HIS A 1 78 ? -10.221 6.043 9.513 1.00 80.25 78 HIS A C 1
ATOM 635 O O . HIS A 1 78 ? -10.941 6.925 9.042 1.00 80.25 78 HIS A O 1
ATOM 641 N N . VAL A 1 79 ? -10.576 5.296 10.558 1.00 82.44 79 VAL A N 1
ATOM 642 C CA . VAL A 1 79 ? -11.822 5.489 11.304 1.00 82.44 79 VAL A CA 1
ATOM 643 C C . VAL A 1 79 ? -11.497 6.253 12.578 1.00 82.44 79 VAL A C 1
ATOM 645 O O . VAL A 1 79 ? -10.610 5.860 13.328 1.00 82.44 79 VAL A O 1
ATOM 648 N N . ILE A 1 80 ? -12.214 7.348 12.811 1.00 83.25 80 ILE A N 1
ATOM 649 C CA . ILE A 1 80 ? -12.097 8.156 14.026 1.00 83.25 80 ILE A CA 1
ATOM 650 C C . ILE A 1 80 ? -13.351 7.899 14.858 1.00 83.25 80 ILE A C 1
ATOM 652 O O . ILE A 1 80 ? -14.466 7.947 14.331 1.00 83.25 80 ILE A O 1
ATOM 656 N N . LEU A 1 81 ? -13.167 7.585 16.138 1.00 86.62 81 LEU A N 1
ATOM 657 C CA . LEU A 1 81 ? -14.268 7.401 17.078 1.00 86.62 81 LEU A CA 1
ATOM 658 C C . LEU A 1 81 ? -14.713 8.756 17.635 1.00 86.62 81 LEU A C 1
ATOM 660 O O . LEU A 1 81 ? -13.947 9.713 17.656 1.00 86.62 81 LEU A O 1
ATOM 664 N N . ASN A 1 82 ? -15.967 8.832 18.073 1.00 91.00 82 ASN A N 1
ATOM 665 C CA . ASN A 1 82 ? -16.413 9.936 18.918 1.00 91.00 82 ASN A CA 1
ATOM 666 C C . ASN A 1 82 ? -16.075 9.632 20.386 1.00 91.00 82 ASN A C 1
ATOM 668 O O . ASN A 1 82 ? -15.858 8.471 20.738 1.00 91.00 82 ASN A O 1
ATOM 672 N N . ASP A 1 83 ? -16.111 10.652 21.240 1.00 91.50 83 ASP A N 1
ATOM 673 C CA . ASP A 1 83 ? -15.693 10.547 22.645 1.00 91.50 83 ASP A CA 1
ATOM 674 C C . ASP A 1 83 ? -16.406 9.413 23.409 1.00 91.50 83 ASP A C 1
ATOM 676 O O . ASP A 1 83 ? -15.801 8.702 24.209 1.00 91.50 83 ASP A O 1
ATOM 680 N N . ILE A 1 84 ? -17.702 9.197 23.139 1.00 90.06 84 ILE A N 1
ATOM 681 C CA . ILE A 1 84 ? -18.506 8.150 23.792 1.00 90.06 84 ILE A CA 1
ATOM 682 C C . ILE A 1 84 ? -18.023 6.752 23.378 1.00 90.06 84 ILE A C 1
ATOM 684 O O . ILE A 1 84 ? -17.844 5.872 24.225 1.00 90.06 84 ILE A O 1
ATOM 688 N N . ASN A 1 85 ? -17.808 6.541 22.079 1.00 89.25 85 ASN A N 1
ATOM 689 C CA . ASN A 1 85 ? -17.375 5.258 21.534 1.00 89.25 85 ASN A CA 1
ATOM 690 C C . ASN A 1 85 ? -15.907 4.975 21.860 1.00 89.25 85 ASN A C 1
ATOM 692 O O . ASN A 1 85 ? -15.557 3.822 22.096 1.00 89.25 85 ASN A O 1
ATOM 696 N N . GLU A 1 86 ? -15.064 6.005 21.909 1.00 89.81 86 GLU A N 1
ATOM 697 C CA . GLU A 1 86 ? -13.668 5.889 22.328 1.00 89.81 86 GLU A CA 1
ATOM 698 C C . GLU A 1 86 ? -13.576 5.400 23.777 1.00 89.81 86 GLU A C 1
ATOM 700 O O . GLU A 1 86 ? -12.892 4.417 24.059 1.00 89.81 86 GLU A O 1
ATOM 705 N N . LEU A 1 87 ? -14.353 5.998 24.685 1.00 88.94 87 LEU A N 1
ATOM 706 C CA . LEU A 1 87 ? -14.370 5.600 26.093 1.00 88.94 87 LEU A CA 1
ATOM 707 C C . LEU A 1 87 ? -14.914 4.175 26.292 1.00 88.94 87 LEU A C 1
ATOM 709 O O . LEU A 1 87 ? -14.454 3.445 27.171 1.00 88.94 87 LEU A O 1
ATOM 713 N N . SER A 1 88 ? -15.878 3.760 25.465 1.00 88.94 88 SER A N 1
ATOM 714 C CA . SER A 1 88 ? -16.371 2.378 25.436 1.00 88.94 88 SER A CA 1
ATOM 715 C C . SER A 1 88 ? -15.313 1.394 24.925 1.00 88.94 88 SER A C 1
ATOM 717 O O . SER A 1 88 ? -15.176 0.298 25.469 1.00 88.94 88 SER A O 1
ATOM 719 N N . LEU A 1 89 ? -14.569 1.769 23.884 1.00 87.62 89 LEU A N 1
ATOM 720 C CA . LEU A 1 89 ? -13.509 0.951 23.301 1.00 87.62 89 LEU A CA 1
ATOM 721 C C . LEU A 1 89 ? -12.351 0.760 24.289 1.00 87.62 89 LEU A C 1
ATOM 723 O O . LEU A 1 89 ? -11.951 -0.376 24.518 1.00 87.62 89 LEU A O 1
ATOM 727 N N . LEU A 1 90 ? -11.882 1.831 24.937 1.00 87.12 90 LEU A N 1
ATOM 728 C CA . LEU A 1 90 ? -10.813 1.765 25.943 1.00 87.12 90 LEU A CA 1
ATOM 729 C C . LEU A 1 90 ? -11.168 0.815 27.094 1.00 87.12 90 LEU A C 1
ATOM 731 O O . LEU A 1 90 ? -10.383 -0.067 27.423 1.00 87.12 90 LEU A O 1
ATOM 735 N N . LYS A 1 91 ? -12.394 0.908 27.626 1.00 88.81 91 LYS A N 1
ATOM 736 C CA . LYS A 1 91 ? -12.882 -0.025 28.657 1.00 88.81 91 LYS A CA 1
ATOM 737 C C . LYS A 1 91 ? -12.934 -1.473 28.181 1.00 88.81 91 LYS A C 1
ATOM 739 O O . LYS A 1 91 ? -12.798 -2.378 28.993 1.00 88.81 91 LYS A O 1
ATOM 744 N N . THR A 1 92 ? -13.201 -1.703 26.899 1.00 88.00 92 THR A N 1
ATOM 745 C CA . THR A 1 92 ? -13.239 -3.063 26.347 1.00 88.00 92 THR A CA 1
ATOM 746 C C . THR A 1 92 ? -11.826 -3.636 26.263 1.00 88.00 92 THR A C 1
ATOM 748 O O . THR A 1 92 ? -11.622 -4.770 26.670 1.00 88.00 92 THR A O 1
ATOM 751 N N . LEU A 1 93 ? -10.854 -2.831 25.822 1.00 85.75 93 LEU A N 1
ATOM 752 C CA . LEU A 1 93 ? -9.443 -3.222 25.724 1.00 85.75 93 LEU A CA 1
ATOM 753 C C . LEU A 1 93 ? -8.774 -3.444 27.089 1.00 85.75 93 LEU A C 1
ATOM 755 O O . LEU A 1 93 ? -7.867 -4.256 27.188 1.00 85.75 93 LEU A O 1
ATOM 759 N N . GLU A 1 94 ? -9.189 -2.720 28.132 1.00 85.56 94 GLU A N 1
ATOM 760 C CA . GLU A 1 94 ? -8.654 -2.883 29.496 1.00 85.56 94 GLU A CA 1
ATOM 761 C C . GLU A 1 94 ? -9.179 -4.131 30.227 1.00 85.56 94 GLU A C 1
ATOM 763 O O . GLU A 1 94 ? -8.585 -4.546 31.219 1.00 85.56 94 GLU A O 1
ATOM 768 N N . ASN A 1 95 ? -10.308 -4.693 29.783 1.00 81.31 95 ASN A N 1
ATOM 769 C CA . ASN A 1 95 ? -10.944 -5.860 30.406 1.00 81.31 95 ASN A CA 1
ATOM 770 C C . ASN A 1 95 ? -10.626 -7.190 29.688 1.00 81.31 95 ASN A C 1
ATOM 772 O O . ASN A 1 95 ? -11.168 -8.223 30.090 1.00 81.31 95 ASN A O 1
ATOM 776 N N . GLU A 1 96 ? -9.790 -7.166 28.644 1.00 57.12 96 GLU A N 1
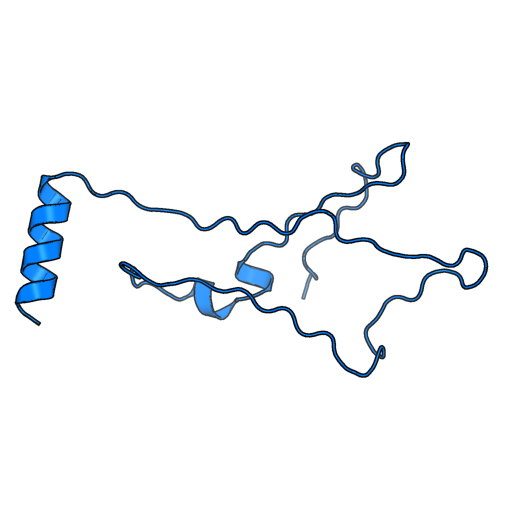ATOM 777 C CA . GLU A 1 96 ? -9.128 -8.355 28.073 1.00 57.12 96 GLU A CA 1
ATOM 778 C C . GLU A 1 96 ? -7.839 -8.686 28.838 1.00 57.12 96 GLU A C 1
ATOM 780 O O . GLU A 1 96 ? -7.618 -9.892 29.102 1.00 57.12 96 GLU A O 1
#